Protein AF-A0A6I5CI46-F1 (afdb_monomer_lite)

Structure (mmCIF, N/CA/C/O backbone):
data_AF-A0A6I5CI46-F1
#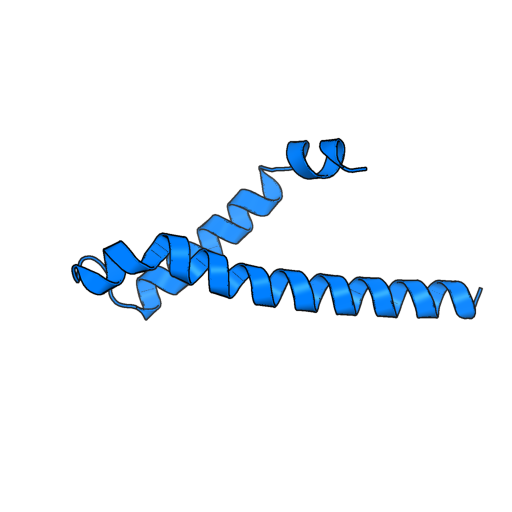
_entry.id   AF-A0A6I5CI46-F1
#
loop_
_atom_site.group_PDB
_atom_site.id
_atom_site.type_symbol
_atom_site.label_atom_id
_atom_site.label_alt_id
_atom_site.label_comp_id
_atom_site.label_asym_id
_atom_site.label_entity_id
_atom_site.label_seq_id
_atom_site.pdbx_PDB_ins_code
_atom_site.Cartn_x
_atom_site.Cartn_y
_atom_site.Cartn_z
_atom_site.occupancy
_atom_site.B_iso_or_equiv
_atom_site.auth_seq_id
_atom_site.auth_comp_id
_atom_site.auth_asym_id
_atom_site.auth_atom_id
_atom_site.pdbx_PDB_model_num
ATOM 1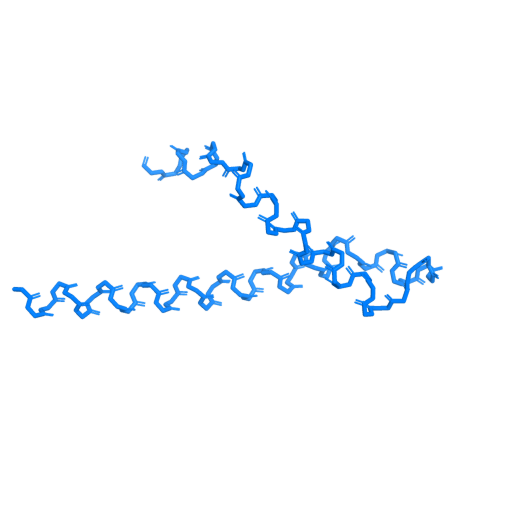 N N . MET A 1 1 ? 20.365 -0.507 -28.115 1.00 62.22 1 MET A N 1
ATOM 2 C CA . MET A 1 1 ? 19.419 -1.367 -27.373 1.00 62.22 1 MET A CA 1
ATOM 3 C C . MET A 1 1 ? 19.771 -1.461 -25.890 1.00 62.22 1 MET A C 1
ATOM 5 O O . MET A 1 1 ? 18.934 -1.062 -25.098 1.00 62.22 1 MET A O 1
ATOM 9 N N . GLU A 1 2 ? 20.985 -1.882 -25.510 1.00 74.19 2 GLU A N 1
ATOM 10 C CA . GLU A 1 2 ? 21.396 -2.076 -24.097 1.00 74.19 2 GLU A CA 1
ATOM 11 C C . GLU A 1 2 ? 21.102 -0.887 -23.160 1.00 74.19 2 GLU A C 1
ATOM 13 O O . GLU A 1 2 ? 20.507 -1.056 -22.098 1.00 74.19 2 GLU A O 1
ATOM 18 N N . SER A 1 3 ? 21.442 0.340 -23.566 1.00 82.69 3 SER A N 1
ATOM 19 C CA . SER A 1 3 ? 21.228 1.533 -22.731 1.00 82.69 3 SER A CA 1
ATOM 20 C C . SER A 1 3 ? 19.749 1.866 -22.505 1.00 82.69 3 SER A C 1
ATOM 22 O O . SER A 1 3 ? 19.396 2.379 -21.450 1.00 82.69 3 SER A O 1
ATOM 24 N N . PHE A 1 4 ? 18.875 1.564 -23.470 1.00 88.81 4 PHE A N 1
ATOM 25 C CA . PHE A 1 4 ? 17.439 1.837 -23.350 1.00 88.81 4 PHE A CA 1
ATOM 26 C C . PHE A 1 4 ? 16.780 0.894 -22.338 1.00 88.81 4 PHE A C 1
ATOM 28 O O . PHE A 1 4 ? 16.052 1.349 -21.460 1.00 88.81 4 PHE A O 1
ATOM 35 N N . SER A 1 5 ? 17.099 -0.402 -22.407 1.00 91.19 5 SER A N 1
ATOM 36 C CA . SER A 1 5 ? 16.613 -1.398 -21.446 1.00 91.19 5 SER A CA 1
ATOM 37 C C . SER A 1 5 ? 17.091 -1.104 -20.020 1.00 91.19 5 SER A C 1
ATOM 39 O O . SER A 1 5 ? 16.320 -1.251 -19.075 1.00 91.19 5 SER A O 1
ATOM 41 N N . LEU A 1 6 ? 18.335 -0.634 -19.862 1.00 92.50 6 LEU A N 1
ATOM 42 C CA . LEU A 1 6 ? 18.885 -0.227 -18.566 1.00 92.50 6 LEU A CA 1
ATOM 43 C C . LEU A 1 6 ? 18.133 0.977 -17.974 1.00 92.50 6 LEU A C 1
ATOM 45 O O . LEU A 1 6 ? 17.741 0.949 -16.810 1.00 92.50 6 LEU A O 1
ATOM 49 N N . ILE A 1 7 ? 17.911 2.025 -18.775 1.00 93.94 7 ILE A N 1
ATOM 50 C CA . ILE A 1 7 ? 17.182 3.224 -18.337 1.00 93.94 7 ILE A CA 1
ATOM 51 C C . ILE A 1 7 ? 15.744 2.864 -17.956 1.00 93.94 7 ILE A C 1
ATOM 53 O O . ILE A 1 7 ? 15.271 3.288 -16.905 1.00 93.94 7 ILE A O 1
ATOM 57 N N . LEU A 1 8 ? 15.068 2.042 -18.761 1.00 94.56 8 LEU A N 1
ATOM 58 C CA . LEU A 1 8 ? 13.706 1.597 -18.472 1.00 94.56 8 LEU A CA 1
ATOM 59 C C . LEU A 1 8 ? 13.634 0.800 -17.164 1.00 94.56 8 LEU A C 1
ATOM 61 O O . LEU A 1 8 ? 12.741 1.042 -16.356 1.00 94.56 8 LEU A O 1
ATOM 65 N N . ALA A 1 9 ? 14.595 -0.093 -16.912 1.00 95.00 9 ALA A N 1
ATOM 66 C CA . ALA A 1 9 ? 14.664 -0.830 -15.653 1.00 95.00 9 ALA A CA 1
ATOM 67 C C . ALA A 1 9 ? 14.818 0.109 -14.444 1.00 95.00 9 ALA A C 1
ATOM 69 O O . ALA A 1 9 ? 14.117 -0.061 -13.448 1.00 95.00 9 ALA A O 1
ATOM 70 N N . ILE A 1 10 ? 15.680 1.129 -14.544 1.00 96.06 10 ILE A N 1
ATOM 71 C CA . ILE A 1 10 ? 15.856 2.136 -13.487 1.00 96.06 10 ILE A CA 1
ATOM 72 C C . ILE A 1 10 ? 14.551 2.900 -13.250 1.00 96.06 10 ILE A C 1
ATOM 74 O O . ILE A 1 10 ? 14.114 3.003 -12.108 1.00 96.06 10 ILE A O 1
ATOM 78 N N . VAL A 1 11 ? 13.902 3.384 -14.313 1.00 96.00 11 VAL A N 1
ATOM 79 C CA . VAL A 1 11 ? 12.638 4.130 -14.212 1.00 96.00 11 VAL A CA 1
ATOM 80 C C . VAL A 1 11 ? 11.555 3.292 -13.541 1.00 96.00 11 VAL A C 1
ATOM 82 O O . VAL A 1 11 ? 10.906 3.781 -12.622 1.00 96.00 11 VAL A O 1
ATOM 85 N N . VAL A 1 12 ? 11.386 2.029 -13.941 1.00 96.00 12 VAL A N 1
ATOM 86 C CA . VAL A 1 12 ? 10.390 1.131 -13.337 1.00 96.00 12 VAL A CA 1
ATOM 87 C C . VAL A 1 12 ? 10.684 0.906 -11.854 1.00 96.00 12 VAL A C 1
ATOM 89 O O . VAL A 1 12 ? 9.778 1.010 -11.033 1.00 96.00 12 VAL A O 1
ATOM 92 N N . ILE A 1 13 ? 11.941 0.644 -11.485 1.00 97.31 13 ILE A N 1
ATOM 93 C CA . ILE A 1 13 ? 12.322 0.443 -10.079 1.00 97.31 13 ILE A CA 1
ATOM 94 C C . ILE A 1 13 ? 12.054 1.707 -9.257 1.00 97.31 13 ILE A C 1
ATOM 96 O O . ILE A 1 13 ? 11.480 1.626 -8.172 1.00 97.31 13 ILE A O 1
ATOM 100 N N . THR A 1 14 ? 12.443 2.878 -9.764 1.00 96.12 14 THR A N 1
ATOM 101 C CA . THR A 1 14 ? 12.213 4.151 -9.077 1.00 96.12 14 THR A CA 1
ATOM 102 C C . THR A 1 14 ? 10.724 4.471 -8.962 1.00 96.12 14 THR A C 1
ATOM 104 O O . THR A 1 14 ? 10.292 4.888 -7.891 1.00 96.12 14 THR A O 1
ATOM 107 N N . ALA A 1 15 ? 9.931 4.227 -10.009 1.00 94.25 15 ALA A N 1
ATOM 108 C CA . ALA A 1 15 ? 8.483 4.417 -9.983 1.00 94.25 15 ALA A CA 1
ATOM 109 C C . ALA A 1 15 ? 7.817 3.513 -8.935 1.00 94.25 15 ALA A C 1
ATOM 111 O O . ALA A 1 15 ? 7.049 3.998 -8.111 1.00 94.25 15 ALA A O 1
ATOM 112 N N . LEU A 1 16 ? 8.187 2.228 -8.883 1.00 94.75 16 LEU A N 1
ATOM 113 C CA . LEU A 1 16 ? 7.681 1.296 -7.871 1.00 94.75 16 LEU A CA 1
ATOM 114 C C . LEU A 1 16 ? 8.068 1.717 -6.445 1.00 94.75 16 LEU A C 1
ATOM 116 O O . LEU A 1 16 ? 7.251 1.621 -5.530 1.00 94.75 16 LEU A 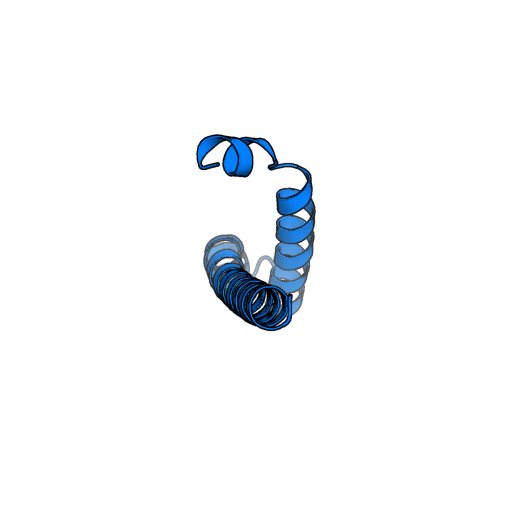O 1
ATOM 120 N N . ALA A 1 17 ? 9.298 2.196 -6.238 1.00 96.00 17 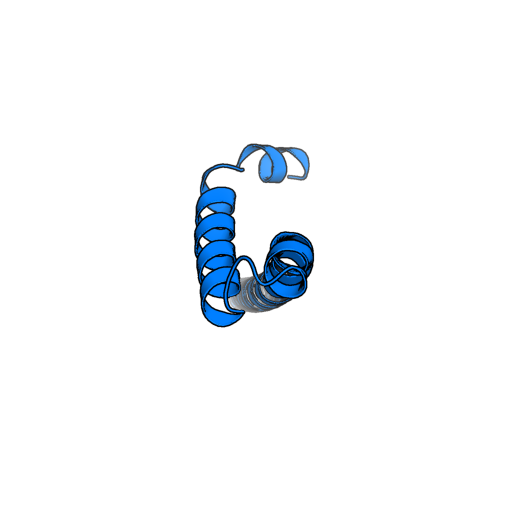ALA A N 1
ATOM 121 C CA . ALA A 1 17 ? 9.743 2.689 -4.934 1.00 96.00 17 ALA A CA 1
ATOM 122 C C . ALA A 1 17 ? 8.991 3.963 -4.504 1.00 96.00 17 ALA A C 1
ATOM 124 O O . ALA A 1 17 ? 8.645 4.121 -3.328 1.00 96.00 17 ALA A O 1
ATOM 125 N N . PHE A 1 18 ? 8.725 4.859 -5.456 1.00 94.31 18 PHE A N 1
ATOM 126 C CA . PHE A 1 18 ? 7.945 6.072 -5.238 1.00 94.31 18 PHE A CA 1
ATOM 127 C C . PHE A 1 18 ? 6.495 5.735 -4.872 1.00 94.31 18 PHE A C 1
ATOM 129 O O . PHE A 1 18 ? 6.037 6.150 -3.809 1.00 94.31 18 PHE A O 1
ATOM 136 N N . ASP A 1 19 ? 5.819 4.901 -5.666 1.00 91.88 19 ASP A N 1
ATOM 137 C CA . ASP A 1 19 ? 4.442 4.460 -5.407 1.00 91.88 19 ASP A CA 1
ATOM 138 C C . ASP A 1 19 ? 4.301 3.744 -4.066 1.00 91.88 19 ASP A C 1
ATOM 140 O O . ASP A 1 19 ? 3.368 4.017 -3.310 1.00 91.88 19 ASP A O 1
ATOM 144 N N . PHE A 1 20 ? 5.255 2.876 -3.718 1.00 90.62 20 PHE A N 1
ATOM 145 C CA . PHE A 1 20 ? 5.264 2.222 -2.414 1.00 90.62 20 PHE A CA 1
ATOM 146 C C . PHE A 1 20 ? 5.303 3.248 -1.278 1.00 90.62 20 PHE A C 1
ATOM 148 O O . PHE A 1 20 ? 4.507 3.163 -0.346 1.00 90.62 20 PHE A O 1
ATOM 155 N N . THR A 1 21 ? 6.190 4.242 -1.371 1.00 93.81 21 THR A N 1
ATOM 156 C CA . THR A 1 21 ? 6.340 5.285 -0.346 1.00 93.81 21 THR A CA 1
ATOM 157 C C . THR A 1 21 ? 5.102 6.182 -0.261 1.00 93.81 21 THR A C 1
ATOM 159 O O . THR A 1 21 ? 4.671 6.525 0.842 1.00 93.81 21 THR A O 1
ATOM 162 N N . ASN A 1 22 ? 4.488 6.520 -1.398 1.00 92.00 22 ASN A N 1
ATOM 163 C CA . ASN A 1 22 ? 3.228 7.265 -1.437 1.00 92.00 22 ASN A CA 1
ATOM 164 C C . ASN A 1 22 ? 2.093 6.489 -0.761 1.00 92.00 22 ASN A C 1
ATOM 166 O O . ASN A 1 22 ? 1.399 7.048 0.085 1.00 92.00 22 ASN A O 1
ATOM 170 N N . GLY A 1 23 ? 1.986 5.180 -1.008 1.00 91.56 23 GLY A N 1
ATOM 171 C CA . GLY A 1 23 ? 0.958 4.335 -0.399 1.00 91.56 23 GLY A CA 1
ATOM 172 C C . GLY A 1 23 ? 0.964 4.334 1.139 1.00 91.56 23 GLY A C 1
ATOM 173 O O . GLY A 1 23 ? -0.103 4.267 1.757 1.00 91.56 23 GLY A O 1
ATOM 174 N N . PHE A 1 24 ? 2.129 4.462 1.795 1.00 89.56 24 PHE A N 1
ATOM 175 C CA . PHE A 1 24 ? 2.186 4.614 3.262 1.00 89.56 24 PHE A CA 1
ATOM 176 C C . PHE A 1 24 ? 1.648 5.958 3.731 1.00 89.56 24 PHE A C 1
ATOM 178 O O . PHE A 1 24 ? 0.916 6.007 4.723 1.00 89.56 24 PHE A O 1
ATOM 185 N N . HIS A 1 25 ? 2.005 7.036 3.037 1.00 93.44 25 HIS A N 1
ATOM 186 C CA . HIS A 1 25 ? 1.505 8.366 3.360 1.00 93.44 25 HIS A CA 1
ATOM 187 C C . HIS A 1 25 ? -0.007 8.450 3.152 1.00 93.44 25 HIS A C 1
ATOM 189 O O . HIS A 1 25 ? -0.711 8.946 4.033 1.00 93.44 25 HIS A O 1
ATOM 195 N N . ASP A 1 26 ? -0.519 7.874 2.067 1.00 92.31 26 ASP A N 1
ATOM 196 C CA . ASP A 1 26 ? -1.953 7.832 1.778 1.00 92.31 26 ASP A CA 1
ATOM 197 C C . ASP A 1 26 ? -2.707 6.997 2.812 1.00 92.31 26 ASP A C 1
ATOM 199 O O . ASP A 1 26 ? -3.772 7.394 3.288 1.00 92.31 26 ASP A O 1
ATOM 203 N N . THR A 1 27 ? -2.118 5.879 3.248 1.00 92.25 27 THR A N 1
ATOM 204 C CA . THR A 1 27 ? -2.668 5.077 4.346 1.00 92.25 27 THR A CA 1
ATOM 205 C C . THR A 1 27 ? -2.735 5.878 5.644 1.00 92.25 27 THR A C 1
ATOM 207 O O . THR A 1 27 ? -3.758 5.844 6.329 1.00 92.25 27 THR A O 1
ATOM 210 N N . ALA A 1 28 ? -1.679 6.619 5.990 1.00 90.88 28 ALA A N 1
ATOM 211 C CA . ALA A 1 28 ? -1.666 7.459 7.183 1.00 90.88 28 ALA A CA 1
ATOM 212 C C . ALA A 1 28 ? -2.725 8.567 7.099 1.00 90.88 28 ALA A C 1
ATOM 214 O O . ALA A 1 28 ? -3.487 8.755 8.045 1.00 90.88 28 ALA A O 1
ATOM 215 N N . ASN A 1 29 ? -2.827 9.245 5.956 1.00 91.88 29 ASN A N 1
ATOM 216 C CA . ASN A 1 29 ? -3.779 10.329 5.747 1.00 91.88 29 ASN A CA 1
ATOM 217 C C . ASN A 1 29 ? -5.239 9.839 5.796 1.00 91.88 29 ASN A C 1
ATOM 219 O O . ASN A 1 29 ? -6.086 10.455 6.438 1.00 91.88 29 ASN A O 1
ATOM 223 N N . ALA A 1 30 ? -5.530 8.693 5.174 1.00 91.50 30 ALA A N 1
ATOM 224 C CA . ALA A 1 30 ? -6.887 8.158 5.089 1.00 91.50 30 ALA A CA 1
ATOM 225 C C . ALA A 1 30 ? -7.351 7.431 6.364 1.00 91.50 30 ALA A C 1
ATOM 227 O O . ALA A 1 30 ? -8.547 7.404 6.648 1.00 91.50 30 ALA A O 1
ATOM 228 N N . MET A 1 31 ? -6.435 6.823 7.131 1.00 94.06 31 MET A N 1
ATOM 229 C CA . MET A 1 31 ? -6.789 5.943 8.255 1.00 94.06 31 MET A CA 1
ATOM 230 C C . MET A 1 31 ? -6.459 6.509 9.640 1.00 94.06 31 MET A C 1
ATOM 232 O O . MET A 1 31 ? -6.892 5.925 10.636 1.00 94.06 31 MET A O 1
ATOM 236 N N . ALA A 1 32 ? -5.743 7.637 9.747 1.00 93.44 32 ALA A N 1
ATOM 237 C CA . ALA A 1 32 ? -5.372 8.228 11.038 1.00 93.44 32 ALA A CA 1
ATOM 238 C C . ALA A 1 32 ? -6.581 8.465 11.954 1.00 93.44 32 ALA A C 1
ATOM 240 O O . ALA A 1 32 ? -6.536 8.092 13.125 1.00 93.44 32 ALA A O 1
ATOM 241 N N . THR A 1 33 ? -7.675 9.025 11.431 1.00 94.19 33 THR A N 1
ATOM 242 C CA . THR A 1 33 ? -8.889 9.301 12.218 1.00 94.19 33 THR A CA 1
ATOM 243 C C . THR A 1 33 ? -9.572 8.020 12.683 1.00 94.19 33 THR A C 1
ATOM 245 O O . THR A 1 33 ? -9.966 7.898 13.841 1.00 94.19 33 THR A O 1
ATOM 248 N N . THR A 1 34 ? -9.698 7.024 11.807 1.00 93.69 34 THR A N 1
ATOM 249 C CA . THR A 1 34 ? -10.371 5.761 12.139 1.00 93.69 34 THR A CA 1
ATOM 250 C C . THR A 1 34 ? -9.571 4.941 13.154 1.00 93.69 34 THR A C 1
ATOM 252 O O . THR A 1 34 ? -10.154 4.254 13.992 1.00 93.69 34 THR A O 1
ATOM 255 N N . ILE A 1 35 ? -8.238 5.042 13.112 1.00 94.31 35 ILE A N 1
ATOM 256 C CA . ILE A 1 35 ? -7.340 4.409 14.082 1.00 94.31 35 ILE A CA 1
ATOM 257 C C . ILE A 1 35 ? -7.358 5.164 15.419 1.00 94.31 35 ILE A C 1
ATOM 259 O O . ILE A 1 35 ? -7.473 4.531 16.466 1.00 94.31 35 ILE A O 1
ATOM 263 N N . SER A 1 36 ? -7.273 6.499 15.408 1.00 94.12 36 SER A N 1
ATOM 264 C CA . SER A 1 36 ? -7.192 7.311 16.634 1.00 94.12 36 SER A CA 1
ATOM 265 C C . SER A 1 36 ? -8.499 7.347 17.427 1.00 94.12 36 SER A C 1
ATOM 267 O O . SER A 1 36 ? -8.471 7.404 18.653 1.00 94.12 36 SER A O 1
ATOM 269 N N . THR A 1 37 ? -9.642 7.244 16.747 1.00 96.31 37 THR A N 1
ATOM 270 C CA . THR A 1 37 ? -10.971 7.122 17.375 1.00 9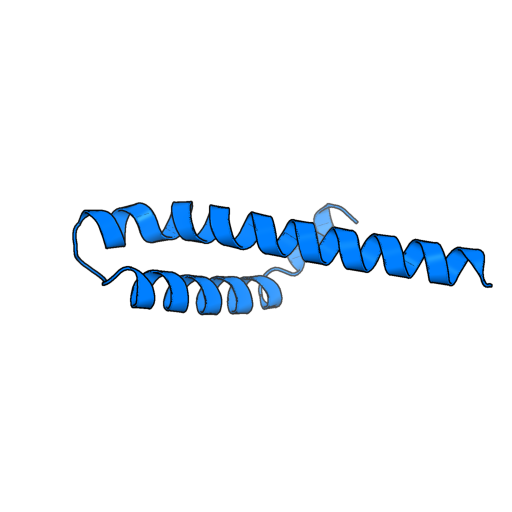6.31 37 THR A CA 1
ATOM 271 C C . THR A 1 37 ? -11.281 5.705 17.862 1.00 96.31 37 THR A C 1
ATOM 273 O O . THR A 1 37 ? -12.276 5.496 18.551 1.00 96.31 37 THR A O 1
ATOM 276 N N . GLY A 1 38 ? -10.450 4.717 17.511 1.00 91.38 38 GLY A N 1
ATOM 277 C CA . GLY A 1 38 ? -10.662 3.313 17.865 1.00 91.38 38 GLY A CA 1
ATOM 278 C C . GLY A 1 38 ? -11.752 2.605 17.052 1.00 91.38 38 GLY A C 1
ATOM 279 O O . GLY A 1 38 ? -12.120 1.482 17.392 1.00 91.38 38 GLY A O 1
ATOM 280 N N . ALA A 1 39 ? -12.252 3.217 15.974 1.00 93.94 39 ALA A N 1
ATOM 281 C CA . ALA A 1 39 ? -13.282 2.628 15.118 1.00 93.94 39 ALA A CA 1
ATOM 282 C C . ALA A 1 39 ? -12.790 1.372 14.372 1.00 93.94 39 ALA A C 1
ATOM 284 O O . ALA A 1 39 ? -13.556 0.428 14.182 1.00 93.94 39 ALA A O 1
ATOM 285 N N . LEU A 1 40 ? -11.509 1.326 13.984 1.00 93.06 40 LEU A N 1
ATOM 286 C CA . LEU A 1 40 ? -10.870 0.142 13.402 1.00 93.06 40 LEU A CA 1
ATOM 287 C C . LEU A 1 40 ? -9.516 -0.137 14.059 1.00 93.06 40 LEU A C 1
ATOM 289 O O . LEU A 1 40 ? -8.759 0.770 14.399 1.00 93.06 40 LEU A O 1
ATOM 293 N N . LYS A 1 41 ? -9.163 -1.424 14.167 1.00 95.12 41 LYS A N 1
ATOM 294 C CA . LYS A 1 41 ? -7.807 -1.830 14.566 1.00 95.12 41 LYS A CA 1
ATOM 295 C C . LYS A 1 41 ? -6.803 -1.420 13.477 1.00 95.12 41 LYS A C 1
ATOM 297 O O . LYS A 1 41 ? -7.114 -1.616 12.299 1.00 95.12 41 LYS A O 1
ATOM 302 N N . PRO A 1 42 ? -5.571 -0.998 13.830 1.00 93.06 42 PRO A N 1
ATOM 303 C CA . PRO A 1 42 ? -4.567 -0.540 12.864 1.00 93.06 42 PRO A CA 1
ATOM 304 C C . PRO A 1 42 ? -4.356 -1.488 11.678 1.00 93.06 42 PRO A C 1
ATOM 306 O O . PRO A 1 42 ? -4.365 -1.057 10.533 1.00 93.06 42 PRO A O 1
ATOM 309 N N . LYS A 1 43 ? -4.259 -2.802 11.927 1.00 93.44 43 LYS A N 1
ATOM 310 C CA . LYS A 1 43 ? -4.065 -3.797 10.856 1.00 93.44 43 LYS A CA 1
ATOM 311 C C . LYS A 1 43 ? -5.230 -3.841 9.862 1.00 93.44 43 LYS A C 1
ATOM 313 O O . LYS A 1 43 ? -4.998 -4.017 8.673 1.00 93.44 43 LYS A O 1
ATOM 318 N N . VAL A 1 44 ? -6.467 -3.694 10.344 1.00 95.00 44 VAL A N 1
ATOM 319 C CA . VAL A 1 44 ? -7.671 -3.718 9.496 1.00 95.00 44 VAL A CA 1
ATOM 320 C C . VAL A 1 44 ? -7.768 -2.429 8.690 1.00 95.00 44 VAL A C 1
ATOM 322 O O . VAL A 1 44 ? -8.038 -2.483 7.498 1.00 95.00 44 VAL A O 1
ATOM 325 N N . ALA A 1 45 ? -7.484 -1.287 9.317 1.00 94.31 45 ALA A N 1
ATOM 326 C CA . ALA A 1 45 ? -7.495 0.008 8.648 1.00 94.31 45 ALA A CA 1
ATOM 327 C C . ALA A 1 45 ? -6.443 0.081 7.525 1.00 94.31 45 ALA A C 1
ATOM 329 O O . ALA A 1 45 ? -6.762 0.466 6.404 1.00 94.31 45 ALA A O 1
ATOM 330 N N . VAL A 1 46 ? -5.216 -0.388 7.784 1.00 93.75 46 VAL A N 1
ATOM 331 C CA . VAL A 1 46 ? -4.151 -0.472 6.767 1.00 93.75 46 VAL A CA 1
ATOM 332 C C . VAL A 1 46 ? -4.532 -1.434 5.639 1.00 93.75 46 VAL A C 1
ATOM 334 O O . VAL A 1 46 ? -4.378 -1.089 4.472 1.00 93.75 46 VAL A O 1
ATOM 337 N N . ALA A 1 47 ? -5.082 -2.612 5.955 1.00 94.06 47 ALA A N 1
ATOM 338 C CA . ALA A 1 47 ? -5.531 -3.558 4.931 1.00 94.06 47 ALA A CA 1
ATOM 339 C C . ALA A 1 47 ? -6.656 -2.975 4.057 1.00 94.06 47 ALA A C 1
ATOM 341 O O . ALA A 1 47 ? -6.627 -3.119 2.838 1.00 94.06 47 ALA A O 1
ATOM 342 N N . MET A 1 48 ? -7.616 -2.275 4.668 1.00 94.31 48 MET A N 1
ATOM 343 C CA . MET A 1 48 ? -8.685 -1.586 3.946 1.00 94.31 48 MET A CA 1
ATOM 344 C C . MET A 1 48 ? -8.124 -0.481 3.045 1.00 94.31 48 MET A C 1
ATOM 346 O O . MET A 1 48 ? -8.508 -0.395 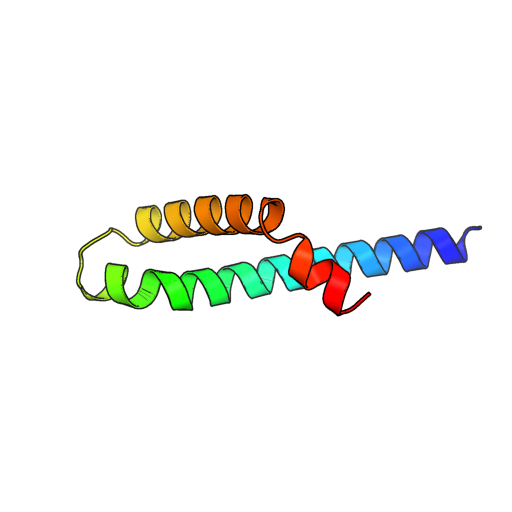1.883 1.00 94.31 48 MET A O 1
ATOM 350 N N . SER A 1 49 ? -7.183 0.323 3.547 1.00 93.62 49 SER A N 1
ATOM 351 C CA . SER A 1 49 ? -6.523 1.362 2.753 1.00 93.62 49 SER A CA 1
ATOM 352 C C . SER A 1 49 ? -5.749 0.791 1.569 1.00 93.62 49 SER A C 1
ATOM 354 O O . SER A 1 49 ? -5.852 1.338 0.478 1.00 93.62 49 SER A O 1
ATOM 356 N N . ALA A 1 50 ? -5.044 -0.330 1.744 1.00 92.31 50 ALA A N 1
ATOM 357 C CA . ALA A 1 50 ? -4.332 -0.997 0.658 1.00 92.31 50 ALA A CA 1
ATOM 358 C C . ALA A 1 50 ? -5.286 -1.462 -0.455 1.00 92.31 50 ALA A C 1
ATOM 360 O O . ALA A 1 50 ? -5.017 -1.237 -1.632 1.00 92.31 50 ALA A O 1
ATOM 361 N N . VAL A 1 51 ? -6.428 -2.059 -0.090 1.00 93.75 51 VAL A N 1
ATOM 362 C CA . VAL A 1 51 ? -7.450 -2.480 -1.063 1.00 93.75 51 VAL A CA 1
ATOM 363 C C . VAL A 1 51 ? -8.050 -1.273 -1.782 1.00 93.75 51 VAL A C 1
ATOM 365 O O . VAL A 1 51 ? -8.164 -1.287 -3.004 1.00 93.75 51 VAL A O 1
ATOM 368 N N . LEU A 1 52 ? -8.408 -0.218 -1.049 1.00 92.75 52 LEU A N 1
ATOM 369 C CA . LEU A 1 52 ? -9.003 0.983 -1.635 1.00 92.75 52 LEU A CA 1
ATOM 370 C C . LEU A 1 52 ? -8.018 1.751 -2.526 1.00 92.75 52 LEU A C 1
ATOM 372 O O . LEU A 1 52 ? -8.424 2.214 -3.587 1.00 92.75 52 LEU A O 1
ATOM 376 N N . ASN A 1 53 ? -6.739 1.837 -2.148 1.00 91.88 53 ASN A N 1
ATOM 377 C CA . ASN A 1 53 ? -5.688 2.426 -2.985 1.00 91.88 53 ASN A CA 1
ATOM 378 C C . ASN A 1 53 ? -5.486 1.625 -4.271 1.00 91.88 53 ASN A C 1
ATOM 380 O O . ASN A 1 53 ? -5.420 2.205 -5.351 1.00 91.88 53 ASN A O 1
ATOM 384 N N . LEU A 1 54 ? -5.457 0.293 -4.173 1.00 89.56 54 LEU A N 1
ATOM 385 C CA . LEU A 1 54 ? -5.342 -0.569 -5.343 1.00 89.56 54 LEU A CA 1
ATOM 386 C C . LEU A 1 54 ? -6.528 -0.372 -6.296 1.00 89.56 54 LEU A C 1
ATOM 388 O O . LEU A 1 54 ? -6.330 -0.178 -7.489 1.00 89.56 54 LEU A O 1
ATOM 392 N N . VAL A 1 55 ? -7.758 -0.377 -5.776 1.00 90.56 55 VAL A N 1
ATOM 393 C CA . VAL A 1 55 ? -8.965 -0.136 -6.583 1.00 90.56 55 VAL A CA 1
ATOM 394 C C . VAL A 1 55 ? -8.943 1.267 -7.197 1.00 90.56 55 VAL A C 1
ATOM 396 O O . VAL A 1 55 ? -9.217 1.415 -8.385 1.00 90.56 55 VAL A O 1
ATOM 399 N N . GLY A 1 56 ? -8.571 2.287 -6.420 1.00 88.06 56 GLY A N 1
ATOM 400 C CA . GLY A 1 56 ? -8.452 3.667 -6.887 1.00 88.06 56 GLY A CA 1
ATOM 401 C C . GLY A 1 56 ? -7.467 3.821 -8.046 1.00 88.06 56 GLY A C 1
ATOM 402 O O . GLY A 1 56 ? -7.781 4.514 -9.012 1.00 88.06 56 GLY A O 1
ATOM 403 N N . ALA A 1 57 ? -6.337 3.112 -8.010 1.00 86.81 57 ALA A N 1
ATOM 404 C CA . ALA A 1 57 ? -5.351 3.124 -9.090 1.00 86.81 57 ALA A CA 1
ATOM 405 C C . ALA A 1 57 ? -5.922 2.624 -10.432 1.00 86.81 57 ALA A C 1
ATOM 407 O O . ALA A 1 57 ? -5.572 3.157 -11.481 1.00 86.81 57 ALA A O 1
ATOM 408 N N . PHE A 1 58 ? -6.839 1.649 -10.419 1.00 83.75 58 PHE A N 1
ATOM 409 C CA . PHE A 1 58 ? -7.485 1.153 -11.645 1.00 83.75 58 PHE A CA 1
ATOM 410 C C . PHE A 1 58 ? -8.633 2.036 -12.139 1.00 83.75 58 PHE A C 1
ATOM 412 O O . PHE A 1 58 ? -8.942 2.028 -13.329 1.00 83.75 58 PHE A O 1
ATOM 419 N N . LEU A 1 59 ? -9.284 2.778 -11.241 1.00 86.00 59 LEU A N 1
ATOM 420 C CA . LEU A 1 59 ? -10.380 3.684 -11.595 1.00 86.00 59 LEU A CA 1
ATOM 421 C C . LEU A 1 59 ? -9.872 5.060 -12.056 1.00 86.00 59 LEU A C 1
ATOM 423 O O . LEU A 1 59 ? -10.553 5.735 -12.823 1.00 86.00 59 LEU A O 1
ATOM 427 N N . SER A 1 60 ? -8.680 5.471 -11.618 1.00 74.06 60 SER A N 1
ATOM 428 C CA . SER A 1 60 ? -8.135 6.817 -11.824 1.00 74.06 60 SER A CA 1
ATOM 429 C C . SER A 1 60 ? -7.134 6.888 -12.987 1.00 74.06 60 SER A C 1
ATOM 431 O O . SER A 1 60 ? -5.957 7.196 -12.809 1.00 74.06 60 SER A O 1
ATOM 433 N N . VAL A 1 61 ? -7.600 6.614 -14.209 1.00 70.56 61 VAL A N 1
ATOM 434 C CA . VAL A 1 61 ? -6.777 6.763 -15.432 1.00 70.56 61 VAL A CA 1
ATOM 435 C C . VAL A 1 61 ? -6.773 8.217 -15.940 1.00 70.56 61 VAL A C 1
ATOM 437 O O . VAL A 1 61 ? -5.838 8.650 -16.611 1.00 70.56 61 VAL A O 1
ATOM 440 N N . GLU A 1 62 ? -7.785 9.012 -15.576 1.00 65.56 62 GLU A N 1
ATOM 441 C CA . GLU A 1 62 ? -7.926 10.413 -16.009 1.00 65.56 62 GLU A CA 1
ATOM 442 C C . GLU A 1 62 ? -6.798 11.327 -15.504 1.00 65.56 62 GLU A C 1
ATOM 444 O O . GLU A 1 62 ? -6.349 12.211 -16.238 1.00 65.56 62 GLU A O 1
ATOM 449 N N . VAL A 1 63 ? -6.280 11.099 -14.290 1.00 67.31 63 VAL A N 1
ATOM 450 C CA . VAL A 1 63 ? -5.167 11.902 -13.750 1.00 67.31 63 VAL A CA 1
ATOM 451 C C . VAL A 1 63 ? -3.868 11.617 -14.508 1.00 67.31 63 VAL A C 1
ATOM 453 O O . VAL A 1 63 ? -3.156 12.554 -14.862 1.00 67.31 63 VAL A O 1
ATOM 456 N N . ALA A 1 64 ? -3.585 10.351 -14.832 1.00 69.50 64 ALA A N 1
ATOM 457 C CA . ALA A 1 64 ? -2.394 9.977 -15.600 1.00 69.50 64 ALA A CA 1
ATOM 458 C C . ALA A 1 64 ? -2.387 10.622 -17.000 1.00 69.50 64 ALA A C 1
ATOM 460 O O . ALA A 1 64 ? -1.358 11.131 -17.447 1.00 69.50 64 ALA A O 1
ATOM 461 N N . ASN A 1 65 ? -3.554 10.691 -17.649 1.00 69.06 65 ASN A N 1
ATOM 462 C CA . ASN A 1 65 ? -3.722 11.345 -18.951 1.00 69.06 65 ASN A CA 1
ATOM 463 C C . ASN A 1 65 ? -3.612 12.878 -18.898 1.00 69.06 65 ASN A C 1
ATOM 465 O O . ASN A 1 65 ? -3.413 13.499 -19.934 1.00 69.06 65 ASN A O 1
ATOM 469 N N . THR A 1 66 ? -3.752 13.500 -17.723 1.00 72.38 66 THR A N 1
ATOM 470 C CA . THR A 1 66 ? -3.668 14.965 -17.583 1.00 72.38 66 THR A CA 1
ATOM 471 C C . THR A 1 66 ? -2.218 15.465 -17.568 1.00 72.38 66 THR A C 1
ATOM 473 O O . THR A 1 66 ? -1.963 16.618 -17.905 1.00 72.38 66 THR A O 1
ATOM 476 N N . ILE A 1 67 ? -1.265 14.617 -17.164 1.00 71.56 67 ILE A N 1
ATOM 477 C CA . ILE A 1 67 ? 0.155 14.985 -17.005 1.00 71.56 67 ILE A CA 1
ATOM 478 C C . ILE A 1 67 ? 1.024 14.446 -18.164 1.00 71.56 67 ILE A C 1
ATOM 480 O O . ILE A 1 67 ? 2.163 14.886 -18.319 1.00 71.56 67 ILE A O 1
ATOM 484 N N . SER A 1 68 ? 0.494 13.518 -18.973 1.00 56.91 68 SER A N 1
ATOM 485 C CA . SER A 1 68 ? 1.203 12.860 -20.088 1.00 56.91 68 SER A CA 1
ATOM 486 C C . SER A 1 68 ? 1.184 13.654 -21.393 1.00 56.91 68 SER A C 1
ATOM 488 O O . SER A 1 68 ? 0.162 14.317 -21.673 1.00 56.91 68 SER A O 1
#

pLDDT: mean 88.75, std 9.51, range [56.91, 97.31]

Foldseek 3Di:
DVVVVVVVVVVVVVVVVVVVVVLVVQLCVQCVVCCVVVVDPSVVSSVVSVVVVVVCVVVPPVVVVVVD

Sequence (68 aa):
MESFSLILAIVVITALAFDFTNGFHDTANAMATTISTGALKPKVAVAMSAVLNLVGAFLSVEVANTIS

Secondary structure (DSSP, 8-state):
-HHHHHHHHHHHHHHHHHHHHHHHHHHHHHHHHHHHTTSS-HHHHHHHHHHHHHHHHHH-HHHHHHH-

Radius of gyration: 16.12 Å; chains: 1; bounding box: 35×19×45 Å